Protein AF-A0A380K0R6-F1 (afdb_monomer)

pLDDT: mean 93.73, std 8.8, range [41.47, 98.44]

Secondary structure (DSSP, 8-state):
-HHHHSEEEES-TT--B----HHHHHHHHHHHHHSTTTTTT-------SS-B-HHHHHHHHHHHHTS--EEEE--HHHHHHHHTTS----

Radius of gyration: 17.12 Å; Cα contacts (8 Å, |Δi|>4): 93; chains: 1; bounding box: 39×24×45 Å

Structure (mmCIF, N/CA/C/O backbone):
data_AF-A0A380K0R6-F1
#
_entry.id   AF-A0A380K0R6-F1
#
loop_
_atom_site.group_PDB
_atom_site.id
_atom_site.type_symbol
_atom_site.label_atom_id
_atom_site.label_alt_id
_atom_site.label_comp_id
_atom_site.label_asym_id
_atom_site.label_entity_id
_atom_site.label_seq_id
_atom_site.pdbx_PDB_ins_code
_atom_site.Cartn_x
_atom_site.Cartn_y
_atom_site.Cartn_z
_atom_site.occupancy
_atom_site.B_iso_or_equiv
_atom_site.auth_seq_id
_atom_site.auth_comp_id
_atom_site.auth_asym_id
_atom_site.auth_atom_id
_atom_site.pdbx_PDB_model_num
ATOM 1 N N . MET A 1 1 ? -3.732 -10.330 5.293 1.00 64.19 1 MET A N 1
ATOM 2 C CA . MET A 1 1 ? -3.777 -9.575 6.560 1.00 64.19 1 MET A CA 1
ATOM 3 C C . MET A 1 1 ? -5.189 -9.051 6.823 1.00 64.19 1 MET A C 1
ATOM 5 O O . MET A 1 1 ? -5.914 -9.774 7.486 1.00 64.19 1 MET A O 1
ATOM 9 N N . ALA A 1 2 ? -5.656 -7.963 6.193 1.00 79.50 2 ALA A N 1
ATOM 10 C CA . ALA A 1 2 ? -7.019 -7.426 6.389 1.00 79.50 2 ALA A CA 1
ATOM 11 C C . ALA A 1 2 ? -8.147 -8.468 6.248 1.00 79.50 2 ALA A C 1
ATOM 13 O O . ALA A 1 2 ? -8.946 -8.659 7.155 1.00 79.50 2 ALA A O 1
ATOM 14 N N . ARG A 1 3 ? -8.163 -9.234 5.147 1.00 82.62 3 ARG A N 1
ATOM 15 C CA . ARG A 1 3 ? -9.174 -10.286 4.914 1.00 82.62 3 ARG A CA 1
ATOM 16 C C . ARG A 1 3 ? -9.162 -11.414 5.958 1.00 82.62 3 ARG A C 1
ATOM 18 O O . ARG A 1 3 ? -10.185 -12.055 6.163 1.00 82.62 3 ARG A O 1
ATOM 25 N N . GLN A 1 4 ? -8.001 -11.694 6.548 1.00 88.81 4 GLN A N 1
ATOM 26 C CA . GLN A 1 4 ? -7.800 -12.816 7.470 1.00 88.81 4 GLN A CA 1
ATOM 27 C C . GLN A 1 4 ? -8.048 -12.408 8.924 1.00 88.81 4 GLN A C 1
ATOM 29 O O . GLN A 1 4 ? -8.673 -13.164 9.656 1.00 88.81 4 GLN A O 1
ATOM 34 N N . TYR A 1 5 ? -7.558 -11.234 9.327 1.00 89.44 5 TYR A N 1
ATOM 35 C CA . TYR A 1 5 ? -7.598 -10.767 10.713 1.00 89.44 5 TYR A CA 1
ATOM 36 C C . TYR A 1 5 ? -8.719 -9.758 10.979 1.00 89.44 5 TYR A C 1
ATOM 38 O O . TYR A 1 5 ? -9.029 -9.498 12.133 1.00 89.44 5 TYR A O 1
ATOM 46 N N . GLY A 1 6 ? -9.343 -9.199 9.937 1.00 95.06 6 GLY A N 1
ATOM 47 C CA . GLY A 1 6 ? -10.337 -8.132 10.090 1.00 95.06 6 GLY A CA 1
ATOM 48 C C . GLY A 1 6 ? -9.725 -6.791 10.501 1.00 95.06 6 GLY A C 1
ATOM 49 O O . GLY A 1 6 ? -10.445 -5.881 10.884 1.00 95.06 6 GLY A O 1
ATOM 50 N N . GLU A 1 7 ? -8.403 -6.651 10.421 1.00 95.81 7 GLU A N 1
ATOM 51 C CA . GLU A 1 7 ? -7.702 -5.443 10.842 1.00 95.81 7 GLU A CA 1
ATOM 52 C C . GLU A 1 7 ? -6.470 -5.160 9.975 1.00 95.81 7 GLU A C 1
ATOM 54 O O . GLU A 1 7 ? -5.864 -6.063 9.379 1.00 95.81 7 GLU A O 1
ATOM 59 N N . ILE A 1 8 ? -6.118 -3.880 9.908 1.00 95.50 8 ILE A N 1
ATOM 60 C CA . ILE A 1 8 ? -4.862 -3.356 9.378 1.00 95.50 8 ILE A CA 1
ATOM 61 C C . ILE A 1 8 ? -4.129 -2.720 10.557 1.00 95.50 8 ILE A C 1
ATOM 63 O O . ILE A 1 8 ? -4.697 -1.874 11.238 1.00 95.50 8 ILE A O 1
ATOM 67 N N . LYS A 1 9 ? -2.882 -3.124 10.792 1.00 94.88 9 LYS A N 1
ATOM 68 C CA . LYS A 1 9 ? -2.066 -2.679 11.925 1.00 94.88 9 LYS A CA 1
ATOM 69 C C . LYS A 1 9 ? -0.791 -2.006 11.446 1.00 94.88 9 LYS A C 1
ATOM 71 O O . LYS A 1 9 ? -0.120 -2.533 10.552 1.00 94.88 9 LYS A O 1
ATOM 76 N N . GLY A 1 10 ? -0.466 -0.854 12.022 1.00 94.81 10 GLY A N 1
ATOM 77 C CA . GLY A 1 10 ? 0.831 -0.229 11.803 1.00 94.81 10 GLY A CA 1
ATOM 78 C C . GLY A 1 10 ? 0.927 1.230 12.250 1.00 94.81 10 GLY A C 1
ATOM 79 O O . GLY A 1 10 ? -0.087 1.862 12.538 1.00 94.81 10 GLY A O 1
ATOM 80 N N . PRO A 1 11 ? 2.150 1.784 12.268 1.00 96.62 11 PRO A N 1
ATOM 81 C CA . PRO A 1 11 ? 2.433 3.131 12.753 1.00 96.62 11 PRO A CA 1
ATOM 82 C C . PRO A 1 11 ? 2.298 4.167 11.633 1.00 96.62 11 PRO A C 1
ATOM 84 O O . PRO A 1 11 ? 3.280 4.783 11.223 1.00 96.62 11 PRO A O 1
ATOM 87 N N . SER A 1 12 ? 1.092 4.316 11.079 1.00 95.25 12 SER A N 1
ATOM 88 C CA . SER A 1 12 ? 0.857 5.197 9.924 1.00 95.25 12 SER A CA 1
ATOM 89 C C . SER A 1 12 ? 0.165 6.513 10.272 1.00 95.25 12 SER A C 1
ATOM 91 O O . SER A 1 12 ? 0.147 7.402 9.421 1.00 95.25 12 SER A O 1
ATOM 93 N N . GLY A 1 13 ? -0.424 6.654 11.465 1.00 95.25 13 GLY A N 1
ATOM 94 C CA . GLY A 1 13 ? -1.299 7.782 11.805 1.00 95.25 13 GLY A CA 1
ATOM 95 C C . GLY A 1 13 ? -2.253 8.151 10.665 1.00 95.25 13 GLY A C 1
ATOM 96 O O . GLY A 1 13 ? -2.900 7.284 10.079 1.00 95.25 13 GLY A O 1
ATOM 97 N N . ASN A 1 14 ? -2.260 9.436 10.300 1.00 96.81 14 ASN A N 1
ATOM 98 C CA . ASN A 1 14 ? -2.995 9.973 9.144 1.00 96.81 14 ASN A CA 1
ATOM 99 C C . ASN A 1 14 ? -2.125 10.114 7.880 1.00 96.81 14 ASN A C 1
ATOM 101 O O . ASN A 1 14 ? -2.449 10.886 6.978 1.00 96.81 14 ASN A O 1
ATOM 105 N N . GLY A 1 15 ? -0.985 9.422 7.833 1.00 97.69 15 GLY A N 1
ATOM 106 C CA . GLY A 1 15 ? -0.124 9.370 6.660 1.00 97.69 15 GLY A CA 1
ATOM 107 C C . GLY A 1 15 ? -0.868 8.776 5.469 1.00 97.69 15 GLY A C 1
ATOM 108 O O . GLY A 1 15 ? -1.628 7.817 5.615 1.00 97.69 15 GLY A O 1
ATOM 109 N N . LYS A 1 16 ? -0.645 9.361 4.293 1.00 97.69 16 LYS A N 1
ATOM 110 C CA . LYS A 1 16 ? -1.247 8.915 3.038 1.00 97.69 16 LYS A CA 1
ATOM 111 C C . LYS A 1 16 ? -0.240 8.167 2.187 1.00 97.69 16 LYS A C 1
ATOM 113 O O . LYS A 1 16 ? 0.944 8.502 2.173 1.00 97.6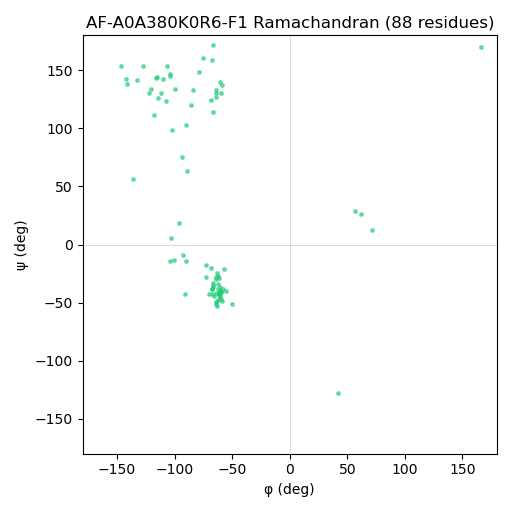9 16 LYS A O 1
ATOM 118 N N . VAL A 1 17 ? -0.729 7.178 1.450 1.00 96.81 17 VAL A N 1
ATOM 119 C CA . VAL A 1 17 ? 0.065 6.425 0.485 1.00 96.81 17 VAL A CA 1
ATOM 120 C C . VAL A 1 17 ? -0.755 6.115 -0.761 1.00 96.81 17 VAL A C 1
ATOM 122 O O . VAL A 1 17 ? -1.912 5.705 -0.678 1.00 96.81 17 VAL A O 1
ATOM 125 N N . SER A 1 18 ? -0.117 6.263 -1.919 1.00 97.31 18 SER A N 1
ATOM 126 C CA . SER A 1 18 ? -0.663 5.838 -3.208 1.00 97.31 18 SER A CA 1
ATOM 127 C C . SER A 1 18 ? -0.185 4.435 -3.547 1.00 97.31 18 SER A C 1
ATOM 129 O O . SER A 1 18 ? 0.729 4.246 -4.354 1.00 97.31 18 SER A O 1
ATOM 131 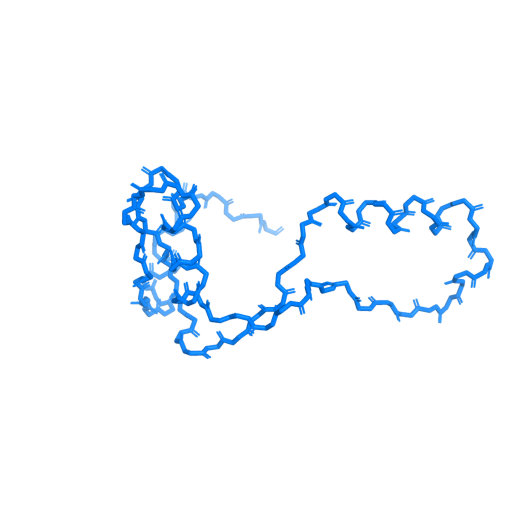N N . ALA A 1 19 ? -0.772 3.437 -2.886 1.00 95.81 19 ALA A N 1
ATOM 132 C CA . ALA A 1 19 ? -0.384 2.040 -3.051 1.00 95.81 19 ALA A CA 1
ATOM 133 C C . ALA A 1 19 ? -0.657 1.542 -4.481 1.00 95.81 19 ALA A C 1
ATOM 135 O O . ALA A 1 19 ? -1.759 1.692 -4.999 1.00 95.81 19 ALA A O 1
ATOM 136 N N . VAL A 1 20 ? 0.342 0.912 -5.101 1.00 97.06 20 VAL A N 1
ATOM 137 C CA . VAL A 1 20 ? 0.239 0.291 -6.429 1.00 97.06 20 VAL A CA 1
ATOM 138 C C . VAL A 1 20 ? 0.298 -1.230 -6.306 1.00 97.06 20 VAL A C 1
ATOM 140 O O . VAL A 1 20 ? 1.037 -1.776 -5.482 1.00 97.06 20 VAL A O 1
ATOM 143 N N . VAL A 1 21 ? -0.485 -1.939 -7.119 1.00 95.88 21 VAL A N 1
ATOM 144 C CA . VAL A 1 21 ? -0.438 -3.403 -7.160 1.00 95.88 21 VAL A CA 1
ATOM 145 C C . VAL A 1 21 ? 0.758 -3.884 -7.984 1.00 95.88 21 VAL A C 1
ATOM 147 O O . VAL A 1 21 ? 1.183 -3.254 -8.950 1.00 95.88 21 VAL A O 1
ATOM 150 N N . ARG A 1 22 ? 1.317 -5.042 -7.616 1.00 96.75 22 ARG A N 1
ATOM 151 C CA . ARG A 1 22 ? 2.521 -5.581 -8.277 1.00 96.75 22 ARG A CA 1
ATOM 152 C C . ARG A 1 22 ? 2.308 -5.898 -9.761 1.00 96.75 22 ARG A C 1
ATOM 154 O O . ARG A 1 22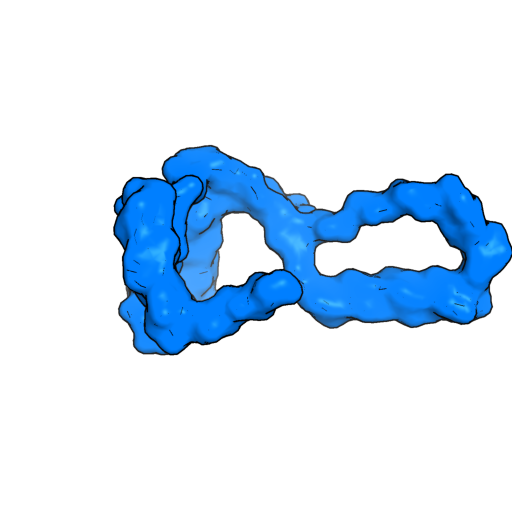 ? 3.280 -5.875 -10.511 1.00 96.75 22 ARG A O 1
ATOM 161 N N . SER A 1 23 ? 1.078 -6.210 -10.179 1.00 97.56 23 SER A N 1
ATOM 162 C CA . SER A 1 23 ? 0.748 -6.456 -11.590 1.00 97.56 23 SER A CA 1
ATOM 163 C C . SER A 1 23 ? 1.017 -5.219 -12.438 1.00 97.56 23 SER A C 1
ATOM 165 O O . SER A 1 23 ? 1.727 -5.318 -13.429 1.00 97.56 23 SER A O 1
ATOM 167 N N . ASP A 1 24 ? 0.575 -4.051 -11.983 1.00 97.19 24 ASP A N 1
ATOM 168 C CA . ASP A 1 24 ? 0.703 -2.801 -12.737 1.00 97.19 24 ASP A CA 1
ATOM 169 C C . ASP A 1 24 ? 2.177 -2.388 -12.860 1.00 97.19 24 ASP A C 1
ATOM 171 O O . ASP A 1 24 ? 2.637 -1.968 -13.920 1.00 97.19 24 ASP A O 1
ATOM 175 N N . VAL A 1 25 ? 2.963 -2.600 -11.796 1.00 97.19 25 VAL A N 1
ATOM 176 C CA . VAL A 1 25 ? 4.430 -2.443 -11.826 1.00 97.19 25 VAL A CA 1
ATOM 177 C C . VAL A 1 25 ? 5.064 -3.389 -12.850 1.00 97.19 25 VAL A C 1
ATOM 179 O O . VAL A 1 25 ? 5.977 -2.999 -13.580 1.00 97.19 25 VAL A O 1
ATOM 182 N N . THR A 1 26 ? 4.577 -4.630 -12.921 1.00 97.81 26 THR A N 1
ATOM 183 C CA . THR A 1 26 ? 5.082 -5.642 -13.857 1.00 97.81 26 THR A CA 1
ATOM 184 C C . THR A 1 26 ? 4.764 -5.266 -15.300 1.00 97.81 26 THR A C 1
ATOM 186 O O . THR A 1 26 ? 5.641 -5.370 -16.153 1.00 97.81 26 THR A O 1
ATOM 189 N N . ASP A 1 27 ? 3.558 -4.777 -15.577 1.00 97.75 27 ASP A N 1
ATOM 190 C CA . ASP A 1 27 ? 3.153 -4.363 -16.922 1.00 97.75 27 ASP A CA 1
ATOM 191 C C . ASP A 1 27 ? 4.034 -3.223 -17.447 1.00 97.75 27 ASP A C 1
ATOM 193 O O . ASP A 1 27 ? 4.504 -3.264 -18.588 1.00 97.75 27 ASP A O 1
ATOM 197 N N . VAL A 1 28 ? 4.355 -2.249 -16.590 1.00 97.44 28 VAL A N 1
ATOM 198 C CA . VAL A 1 28 ? 5.300 -1.178 -16.936 1.00 97.44 28 VAL A CA 1
ATOM 199 C C . VAL A 1 28 ? 6.712 -1.731 -17.145 1.00 97.44 28 VAL A C 1
ATOM 201 O O . VAL A 1 28 ? 7.366 -1.379 -18.126 1.00 97.44 28 VAL A O 1
ATOM 204 N N . ALA A 1 29 ? 7.189 -2.624 -16.273 1.00 97.62 29 ALA A N 1
ATOM 205 C CA . ALA A 1 29 ? 8.505 -3.244 -16.431 1.00 97.62 29 ALA A CA 1
ATOM 206 C C . ALA A 1 29 ? 8.621 -4.028 -17.753 1.00 97.62 29 ALA A C 1
ATOM 208 O O . ALA A 1 29 ? 9.635 -3.930 -18.444 1.00 97.62 29 ALA A O 1
ATOM 209 N N . VAL A 1 30 ? 7.571 -4.754 -18.151 1.00 98.44 30 VAL A N 1
ATOM 210 C CA . VAL A 1 30 ? 7.500 -5.465 -19.436 1.00 98.44 30 VAL A CA 1
ATOM 211 C C . VAL A 1 30 ? 7.595 -4.492 -20.612 1.00 98.44 30 VAL A C 1
ATOM 213 O O . VAL A 1 30 ? 8.311 -4.767 -21.575 1.00 98.44 30 VAL A O 1
ATOM 216 N N . GLU A 1 31 ? 6.908 -3.352 -20.552 1.00 98.00 31 GLU A N 1
ATOM 217 C CA . GLU A 1 31 ? 6.966 -2.334 -21.606 1.00 98.00 31 GLU A CA 1
ATOM 218 C C . GLU A 1 31 ? 8.352 -1.679 -21.717 1.00 98.00 31 GLU A C 1
ATOM 220 O O . GLU A 1 31 ? 8.832 -1.419 -22.826 1.00 98.00 31 GLU A O 1
ATOM 225 N N . ILE A 1 32 ? 9.028 -1.473 -20.583 1.00 98.12 32 ILE A N 1
ATOM 226 C CA . ILE A 1 32 ? 10.411 -0.984 -20.5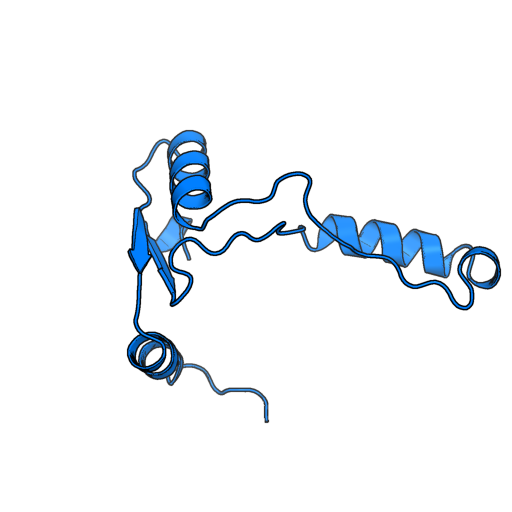48 1.00 98.12 32 ILE A CA 1
ATOM 227 C C . ILE A 1 32 ? 11.350 -1.986 -21.218 1.00 98.12 32 ILE A C 1
ATOM 229 O O . ILE A 1 32 ? 12.128 -1.606 -22.092 1.00 98.12 32 ILE A O 1
ATOM 233 N N . LEU A 1 33 ? 11.244 -3.271 -20.866 1.00 98.12 33 LEU A N 1
ATOM 234 C CA . LEU A 1 33 ? 12.090 -4.328 -21.427 1.00 98.12 33 LEU A CA 1
ATOM 235 C C . LEU A 1 33 ? 11.888 -4.522 -22.936 1.00 98.12 33 LEU A C 1
ATOM 237 O O . LEU A 1 33 ? 12.829 -4.902 -23.629 1.00 98.12 33 LEU A O 1
ATOM 241 N N . LYS A 1 34 ? 10.690 -4.242 -23.462 1.00 98.44 34 LYS A N 1
ATOM 242 C CA . LYS A 1 34 ? 10.415 -4.268 -24.909 1.00 98.44 34 LYS A CA 1
ATOM 243 C C . LYS A 1 34 ? 11.045 -3.096 -25.664 1.00 98.44 34 LYS A C 1
ATOM 245 O O . LYS A 1 34 ? 11.329 -3.238 -26.849 1.00 98.44 34 LYS A O 1
ATOM 250 N N . ASN A 1 35 ? 11.253 -1.953 -25.005 1.00 97.19 35 ASN A N 1
ATOM 251 C CA . ASN A 1 35 ? 11.708 -0.711 -25.637 1.00 97.19 35 ASN A CA 1
ATOM 252 C C . ASN A 1 35 ? 12.810 -0.007 -24.815 1.00 97.19 35 ASN A C 1
ATOM 254 O O . ASN A 1 35 ? 12.648 1.162 -24.458 1.00 97.19 35 ASN A O 1
ATOM 258 N N . PRO A 1 36 ? 13.936 -0.670 -24.501 1.00 96.88 36 PRO A N 1
ATOM 259 C CA . PRO A 1 36 ? 14.881 -0.186 -23.491 1.00 96.88 36 PRO A CA 1
ATOM 260 C C . PRO A 1 36 ? 15.488 1.187 -23.817 1.00 96.88 36 PRO A C 1
ATOM 262 O O . PRO A 1 36 ? 15.645 2.012 -22.921 1.00 96.88 36 PRO A O 1
ATOM 265 N N . GLU A 1 37 ? 15.768 1.482 -25.091 1.00 97.94 37 GLU A N 1
ATOM 266 C CA . GLU A 1 37 ? 16.325 2.783 -25.497 1.00 97.94 37 GLU A CA 1
ATOM 267 C C . GLU A 1 37 ? 15.342 3.943 -25.289 1.00 97.94 37 GLU A C 1
ATOM 269 O O . GLU A 1 37 ? 15.748 5.033 -24.891 1.00 97.94 37 GLU A O 1
ATOM 274 N N . LYS A 1 38 ? 14.037 3.706 -25.491 1.00 97.50 38 LYS A N 1
ATOM 275 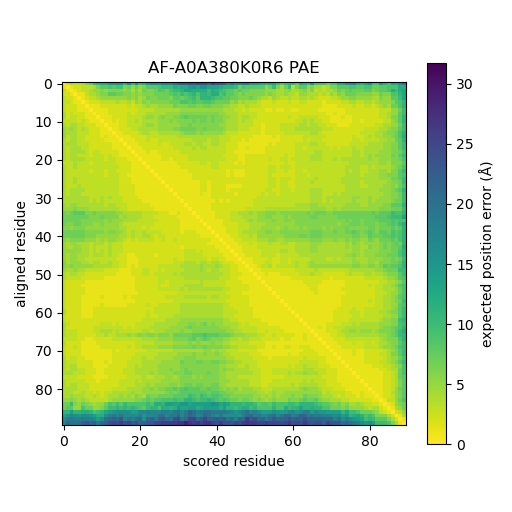C CA . LYS A 1 38 ? 12.985 4.719 -25.293 1.00 97.50 38 LYS A CA 1
ATOM 276 C C . LYS A 1 38 ? 12.923 5.191 -23.841 1.00 97.50 38 LYS A C 1
ATOM 278 O O . LYS A 1 38 ? 12.610 6.351 -23.584 1.00 97.50 38 LYS A O 1
ATOM 283 N N . TRP A 1 39 ? 13.197 4.287 -22.906 1.00 97.06 39 TRP A N 1
ATOM 284 C CA . TRP A 1 39 ? 13.070 4.517 -21.468 1.00 97.06 39 TRP A CA 1
ATOM 285 C C . TRP A 1 39 ? 14.417 4.759 -20.773 1.00 97.06 39 TRP A C 1
ATOM 287 O O . TRP A 1 39 ? 14.468 4.868 -19.549 1.00 97.06 39 TRP A O 1
ATOM 297 N N . ALA A 1 40 ? 15.511 4.858 -21.534 1.00 97.31 40 ALA A N 1
ATOM 298 C CA . ALA A 1 40 ? 16.846 5.052 -20.988 1.00 97.31 40 ALA A CA 1
ATOM 299 C C . ALA A 1 40 ? 16.944 6.339 -20.151 1.00 97.31 40 ALA A C 1
ATOM 301 O O . ALA A 1 40 ? 16.465 7.399 -20.555 1.00 97.31 40 ALA A O 1
ATOM 302 N N . ASN A 1 41 ? 17.614 6.243 -18.998 1.00 97.19 41 ASN A N 1
ATOM 303 C CA . ASN A 1 41 ? 17.859 7.357 -18.072 1.00 97.19 41 ASN A CA 1
ATOM 304 C C . ASN A 1 41 ? 16.587 8.078 -17.582 1.00 97.19 41 ASN A C 1
ATOM 306 O O . ASN A 1 41 ? 16.639 9.267 -17.267 1.00 97.19 41 ASN A O 1
ATOM 310 N N . GLN A 1 42 ? 15.452 7.375 -17.508 1.00 97.31 42 GLN A N 1
ATOM 311 C CA . GLN A 1 42 ? 14.217 7.907 -16.933 1.00 97.31 42 GLN A CA 1
ATOM 312 C C . GLN A 1 42 ? 13.957 7.351 -15.533 1.00 97.31 42 GLN A C 1
ATOM 314 O O . GLN A 1 42 ? 14.199 6.178 -15.253 1.00 97.31 42 GLN A O 1
ATOM 319 N N . THR A 1 43 ? 13.383 8.197 -14.682 1.00 96.69 43 THR A N 1
ATOM 320 C CA . THR A 1 43 ? 12.826 7.803 -13.386 1.00 96.69 43 THR A CA 1
ATOM 321 C C . THR A 1 43 ? 11.310 7.853 -13.486 1.00 96.69 43 THR A C 1
ATOM 323 O O . THR A 1 43 ? 10.750 8.898 -13.815 1.00 96.69 43 THR A O 1
ATOM 326 N N . LEU A 1 44 ? 10.645 6.736 -13.195 1.00 95.44 44 LEU A N 1
ATOM 327 C CA . LEU A 1 44 ? 9.188 6.637 -13.204 1.00 95.44 44 LEU A CA 1
ATOM 328 C C . LEU A 1 44 ? 8.677 6.440 -11.777 1.00 95.44 44 LEU A C 1
ATOM 330 O O . LEU A 1 44 ? 9.142 5.550 -11.067 1.00 95.44 44 LEU A O 1
ATOM 334 N N . ASN A 1 45 ? 7.696 7.245 -11.377 1.00 95.00 45 ASN A N 1
ATOM 335 C CA . ASN A 1 45 ? 6.979 7.043 -10.123 1.00 95.00 45 ASN A CA 1
ATOM 336 C C . ASN A 1 45 ? 5.834 6.058 -10.361 1.00 95.00 45 ASN A C 1
ATOM 338 O O . ASN A 1 45 ? 4.949 6.316 -11.174 1.00 95.00 45 ASN A O 1
ATOM 342 N N . MET A 1 46 ? 5.860 4.931 -9.657 1.00 95.75 46 MET A N 1
ATOM 343 C CA . MET A 1 46 ? 4.833 3.895 -9.747 1.00 95.75 46 MET A CA 1
ATOM 344 C C . MET A 1 46 ? 3.910 3.995 -8.540 1.00 95.75 46 MET A C 1
ATOM 346 O O . MET A 1 46 ? 4.241 3.521 -7.455 1.00 95.75 46 MET A O 1
ATOM 350 N N . THR A 1 47 ? 2.766 4.641 -8.730 1.00 96.62 47 THR A N 1
ATOM 351 C CA . THR A 1 47 ? 1.790 4.913 -7.673 1.00 96.62 47 THR A CA 1
ATOM 352 C C . THR A 1 47 ? 0.403 4.438 -8.077 1.00 96.62 47 THR A C 1
ATOM 354 O O . THR A 1 47 ? 0.073 4.394 -9.261 1.00 96.62 47 THR A O 1
ATOM 357 N N . GLY A 1 48 ? -0.421 4.115 -7.082 1.00 95.00 48 GLY A N 1
ATOM 358 C CA . GLY A 1 48 ? -1.856 3.939 -7.286 1.00 95.00 48 GLY A CA 1
ATOM 359 C C . GLY A 1 48 ? -2.561 5.251 -7.653 1.00 95.00 48 GLY A C 1
ATOM 360 O O . GLY A 1 48 ? -1.955 6.324 -7.576 1.00 95.00 48 GLY A O 1
ATOM 361 N N . PRO A 1 49 ? -3.846 5.179 -8.032 1.00 94.94 49 PRO A N 1
ATOM 362 C CA . PRO A 1 49 ? -4.617 6.339 -8.479 1.00 94.94 49 PRO A CA 1
ATOM 363 C C . PRO A 1 49 ? -5.010 7.307 -7.352 1.00 94.94 49 PRO A C 1
ATOM 365 O O . PRO A 1 49 ? -5.367 8.447 -7.635 1.00 94.94 49 PRO A O 1
ATOM 368 N N . GLU A 1 50 ? -4.965 6.870 -6.091 1.00 96.62 50 GLU A N 1
ATOM 369 C CA . GLU A 1 50 ? -5.488 7.618 -4.945 1.00 96.62 50 GLU A CA 1
ATOM 370 C C . GLU A 1 50 ? -4.480 7.651 -3.793 1.00 96.62 50 GLU A C 1
ATOM 372 O O . GLU A 1 50 ? -3.835 6.646 -3.503 1.00 96.62 50 GLU A O 1
ATOM 377 N N . GLU A 1 51 ? -4.383 8.793 -3.108 1.00 97.38 51 GLU A N 1
ATOM 378 C CA . GLU A 1 51 ? -3.629 8.956 -1.861 1.00 97.38 51 GLU A CA 1
ATOM 379 C C . GLU A 1 51 ? -4.537 8.672 -0.660 1.00 97.38 51 GLU A C 1
ATOM 381 O O . GLU A 1 51 ? -5.338 9.525 -0.260 1.00 97.38 51 GLU A O 1
ATOM 386 N N . LEU A 1 52 ? -4.393 7.486 -0.069 1.00 97.88 52 LEU A N 1
ATOM 387 C CA . LEU A 1 52 ? -5.276 7.014 0.997 1.00 97.88 52 LEU A CA 1
ATOM 388 C C . LEU A 1 52 ? -4.521 6.828 2.313 1.00 97.88 52 LEU A C 1
ATOM 390 O O . LEU A 1 52 ? -3.377 6.371 2.340 1.00 97.88 52 LEU A O 1
ATOM 394 N N . THR A 1 53 ? -5.189 7.148 3.413 1.00 98.19 53 THR A N 1
ATOM 395 C CA . THR A 1 53 ? -4.822 6.712 4.763 1.00 98.19 53 THR A CA 1
ATOM 396 C C . THR A 1 53 ? -5.184 5.239 4.968 1.00 98.19 53 THR A C 1
ATOM 398 O O . THR A 1 53 ? -6.053 4.694 4.282 1.00 98.19 53 THR A O 1
ATOM 401 N N . LEU A 1 54 ? -4.572 4.575 5.956 1.00 97.06 54 LEU A N 1
ATOM 402 C CA . LEU A 1 54 ? -4.934 3.189 6.284 1.00 97.06 54 LEU A CA 1
ATOM 403 C C . LEU A 1 54 ? -6.384 3.052 6.784 1.00 97.06 54 LEU A C 1
ATOM 405 O O . LEU A 1 54 ? -6.998 2.009 6.558 1.00 97.06 54 LEU A O 1
ATOM 409 N N . SER A 1 55 ? -6.949 4.100 7.394 1.00 97.69 55 SER A N 1
ATOM 410 C CA . SER A 1 55 ? -8.371 4.166 7.758 1.00 97.69 55 SER A CA 1
ATOM 411 C C . SER A 1 55 ? -9.277 4.139 6.525 1.00 97.69 55 SER A C 1
ATOM 413 O O . SER A 1 55 ? -10.155 3.283 6.439 1.00 97.69 55 SER A O 1
ATOM 415 N N . GLU A 1 56 ? -9.023 5.002 5.534 1.00 98.00 56 GLU A N 1
ATOM 416 C CA . GLU A 1 56 ? -9.789 5.033 4.275 1.00 98.00 56 GLU A CA 1
ATOM 417 C C . GLU A 1 56 ? -9.669 3.696 3.524 1.00 98.00 56 GLU A C 1
ATOM 419 O O . GLU A 1 56 ? -10.657 3.159 3.021 1.00 98.00 56 GLU A O 1
ATOM 424 N N . MET A 1 57 ? -8.475 3.093 3.510 1.00 97.19 57 MET A N 1
ATOM 425 C CA . MET A 1 57 ? -8.286 1.757 2.937 1.00 97.19 57 MET A CA 1
ATOM 426 C C . MET A 1 57 ? -9.114 0.691 3.668 1.00 97.19 57 MET A C 1
ATOM 428 O O . MET A 1 57 ? -9.730 -0.157 3.021 1.00 97.19 57 MET A O 1
ATOM 432 N N . ALA A 1 58 ? -9.150 0.713 5.005 1.00 97.31 58 ALA A N 1
ATOM 433 C CA . ALA A 1 58 ? -9.944 -0.226 5.796 1.00 97.31 58 ALA A CA 1
ATOM 434 C C . ALA A 1 58 ? -11.449 -0.090 5.502 1.00 97.31 58 ALA A C 1
ATOM 436 O O . ALA A 1 58 ? -12.140 -1.105 5.380 1.00 97.31 58 ALA A O 1
ATOM 437 N N . GLU A 1 59 ? -11.949 1.131 5.303 1.00 97.69 59 GLU A N 1
ATOM 438 C CA . GLU A 1 59 ? -13.336 1.396 4.898 1.00 97.69 59 GLU A CA 1
ATOM 439 C C . GLU A 1 59 ? -13.651 0.823 3.509 1.00 97.69 59 GLU A C 1
ATOM 441 O O . GLU A 1 59 ? -14.621 0.073 3.351 1.00 97.69 59 GLU A O 1
ATOM 446 N N . GLN A 1 60 ? -12.805 1.094 2.511 1.00 96.94 60 GLN A N 1
ATOM 447 C CA . GLN A 1 60 ? -12.988 0.567 1.153 1.00 96.94 60 GLN A CA 1
ATOM 448 C C . GLN A 1 60 ? -12.939 -0.968 1.117 1.00 96.94 60 GLN A C 1
ATOM 450 O O . GLN A 1 60 ? -13.755 -1.621 0.451 1.00 96.94 60 GLN A O 1
ATOM 455 N N . ILE A 1 61 ? -12.010 -1.567 1.868 1.00 96.12 61 ILE A N 1
ATOM 456 C CA . ILE A 1 61 ? -11.910 -3.023 2.012 1.00 96.12 61 ILE A CA 1
ATOM 457 C C . ILE A 1 61 ? -13.159 -3.569 2.706 1.00 96.12 61 ILE A C 1
ATOM 459 O O . ILE A 1 61 ? -13.687 -4.594 2.272 1.00 96.12 61 ILE A O 1
ATOM 463 N N . SER A 1 62 ? -13.657 -2.891 3.743 1.00 97.44 62 SER A N 1
ATOM 464 C CA . SER A 1 62 ? -14.866 -3.309 4.456 1.00 97.44 62 SER A CA 1
ATOM 465 C C . SER A 1 62 ? -16.073 -3.369 3.530 1.00 97.44 62 SER A C 1
ATOM 467 O O . SER A 1 62 ? -16.790 -4.373 3.503 1.00 97.44 62 SER A O 1
ATOM 469 N N . HIS A 1 63 ? -16.258 -2.316 2.729 1.00 97.62 63 HIS A N 1
ATOM 470 C CA . HIS A 1 63 ? -17.315 -2.241 1.727 1.00 97.62 63 HIS A CA 1
ATOM 471 C C . HIS A 1 63 ? -17.204 -3.386 0.714 1.00 97.62 63 HIS A C 1
ATOM 473 O O . HIS A 1 63 ? -18.169 -4.111 0.480 1.00 97.62 63 HIS A O 1
ATOM 479 N N . SER A 1 64 ? -16.000 -3.609 0.183 1.00 96.25 64 SER A N 1
ATOM 480 C C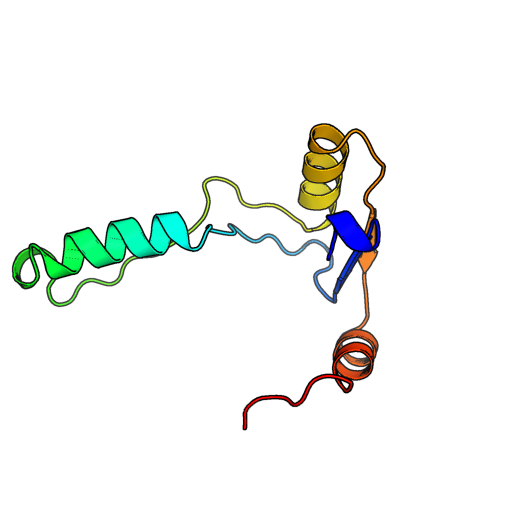A . SER A 1 64 ? -15.742 -4.636 -0.830 1.00 96.25 64 SER A CA 1
ATOM 481 C C . SER A 1 64 ? -15.911 -6.067 -0.304 1.00 96.25 64 SER A C 1
ATOM 483 O O . SER A 1 64 ? -16.312 -6.961 -1.047 1.00 96.25 64 SER A O 1
ATOM 485 N N . LEU A 1 65 ? -15.592 -6.314 0.971 1.00 95.31 65 LEU A N 1
ATOM 486 C CA . LEU A 1 65 ? -15.700 -7.636 1.596 1.00 95.31 65 LEU A CA 1
ATOM 487 C C . LEU A 1 65 ? -17.068 -7.903 2.241 1.00 95.31 65 LEU A C 1
ATOM 489 O O . LEU A 1 65 ? -17.335 -9.052 2.603 1.00 95.31 65 LEU A O 1
ATOM 493 N N . GLY A 1 66 ? -17.902 -6.876 2.436 1.00 96.56 66 GLY A N 1
ATOM 494 C CA . GLY A 1 66 ? -19.144 -6.973 3.209 1.00 96.56 66 GLY A CA 1
ATOM 495 C C . GLY A 1 66 ? -18.913 -7.348 4.679 1.00 96.56 66 GLY A C 1
ATOM 496 O O . GLY A 1 66 ? -19.763 -7.984 5.300 1.00 96.56 66 GLY A O 1
ATOM 497 N N . LYS A 1 67 ? -17.736 -7.026 5.225 1.00 95.44 67 LYS A N 1
ATOM 498 C CA . LYS A 1 67 ? -17.313 -7.342 6.597 1.00 95.44 67 LYS A CA 1
ATOM 499 C C . LYS A 1 67 ? -16.510 -6.181 7.152 1.00 95.44 67 LYS A C 1
ATOM 501 O O . LYS A 1 67 ? -15.707 -5.615 6.424 1.00 95.44 67 LYS A O 1
ATOM 506 N N . THR A 1 68 ? -16.672 -5.875 8.434 1.00 96.56 68 THR A N 1
ATOM 507 C CA . THR A 1 68 ? -15.898 -4.812 9.080 1.00 96.56 68 THR A CA 1
ATOM 508 C C . THR A 1 68 ? -14.409 -5.152 9.100 1.00 96.56 68 THR A C 1
ATOM 510 O O . THR A 1 68 ? -14.016 -6.215 9.580 1.00 96.56 68 THR A O 1
ATOM 513 N N . VAL A 1 69 ? -13.603 -4.222 8.595 1.00 97.81 69 VAL A N 1
ATOM 514 C CA . VAL A 1 69 ? 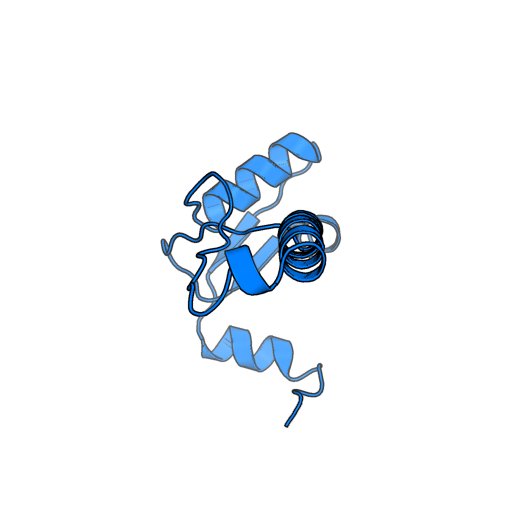-12.149 -4.171 8.715 1.00 97.81 69 VAL A CA 1
ATOM 515 C C . VAL A 1 69 ? -11.777 -2.843 9.365 1.00 97.81 69 VAL A C 1
ATOM 517 O O . VAL A 1 69 ? -12.242 -1.796 8.922 1.00 97.81 69 VAL A O 1
ATOM 520 N N . THR A 1 70 ? -10.940 -2.868 10.401 1.00 96.75 70 THR A N 1
ATOM 521 C CA . THR A 1 70 ? -10.521 -1.656 11.128 1.00 96.75 70 THR A CA 1
ATOM 522 C C . THR A 1 70 ? -9.033 -1.379 10.977 1.00 96.75 70 THR A C 1
ATOM 524 O O . THR A 1 70 ? -8.220 -2.302 10.971 1.00 96.75 70 THR A O 1
ATOM 527 N N . TYR A 1 71 ? -8.657 -0.104 10.904 1.00 97.38 71 TYR A N 1
ATOM 528 C CA . TYR A 1 71 ? -7.272 0.301 11.119 1.00 97.38 71 TYR A CA 1
ATOM 529 C C . TYR A 1 71 ? -7.006 0.459 12.621 1.00 97.38 71 TYR A C 1
ATOM 531 O O . TYR A 1 71 ? -7.802 1.067 13.335 1.00 97.38 71 TYR A O 1
ATOM 539 N N . VAL A 1 72 ? -5.897 -0.110 13.087 1.00 97.00 72 VAL A N 1
ATOM 540 C CA . VAL A 1 72 ? -5.382 0.030 14.448 1.00 97.00 72 VAL A CA 1
ATOM 541 C C . VAL A 1 72 ? -4.015 0.689 14.346 1.00 97.00 72 VAL A C 1
ATOM 543 O O . VAL A 1 72 ? -3.066 0.102 13.819 1.00 97.00 72 VAL A O 1
ATOM 546 N N . GLU A 1 73 ? -3.943 1.926 14.826 1.00 97.25 73 GLU A N 1
ATOM 547 C CA . GLU A 1 73 ? -2.685 2.652 14.920 1.00 97.25 73 GLU A CA 1
ATOM 548 C C . GLU A 1 73 ? -1.804 2.006 15.988 1.00 97.25 73 GLU A C 1
ATOM 550 O O . GLU A 1 73 ? -2.217 1.836 17.134 1.00 97.25 73 GLU A O 1
ATOM 555 N N . GLU A 1 74 ? -0.597 1.631 15.581 1.00 96.94 74 GLU A N 1
ATOM 556 C CA . GLU A 1 74 ? 0.430 1.094 16.467 1.00 96.94 74 GLU A CA 1
ATOM 557 C C . GLU A 1 74 ? 1.521 2.138 16.681 1.00 96.94 74 GLU A C 1
ATOM 559 O O . GLU A 1 74 ? 1.815 2.965 15.816 1.00 96.94 74 GLU A O 1
ATOM 564 N N . THR A 1 75 ? 2.201 2.055 17.812 1.00 97.00 75 THR A N 1
ATOM 565 C CA . THR A 1 75 ? 3.521 2.658 17.957 1.00 97.00 75 THR A CA 1
ATOM 566 C C . THR A 1 75 ? 4.534 1.928 17.072 1.00 97.00 75 THR A C 1
ATOM 568 O O . THR A 1 75 ? 4.361 0.770 16.682 1.00 97.00 75 THR A O 1
ATOM 571 N N . VAL A 1 76 ? 5.647 2.595 16.762 1.00 94.94 76 VAL A N 1
ATOM 572 C CA . VAL A 1 76 ? 6.750 1.966 16.020 1.00 94.94 76 VAL A CA 1
ATOM 573 C C . VAL A 1 76 ? 7.276 0.729 16.762 1.00 94.94 76 VAL A C 1
ATOM 575 O O . VAL A 1 76 ? 7.571 -0.276 16.120 1.00 94.94 76 VAL A O 1
ATOM 578 N N . GLU A 1 77 ? 7.348 0.778 18.095 1.00 95.50 77 GLU A N 1
ATOM 579 C CA . GLU A 1 77 ? 7.797 -0.333 18.943 1.00 95.50 77 GLU A CA 1
ATOM 580 C C . GLU A 1 77 ? 6.878 -1.556 18.828 1.00 95.50 77 GLU A C 1
ATOM 582 O O . GLU A 1 77 ? 7.354 -2.629 18.462 1.00 95.50 77 GLU A O 1
ATOM 587 N N . GLU A 1 78 ? 5.565 -1.387 19.015 1.00 95.06 78 GLU A N 1
ATOM 588 C CA . GLU A 1 78 ? 4.574 -2.465 18.846 1.00 95.06 78 GLU A CA 1
ATOM 589 C C . GLU A 1 78 ? 4.655 -3.098 17.451 1.00 95.06 78 GLU A C 1
ATOM 591 O O . GLU A 1 78 ? 4.591 -4.321 17.285 1.00 95.06 78 GLU A O 1
ATOM 596 N N . ALA A 1 79 ? 4.865 -2.261 16.437 1.00 93.06 79 ALA A N 1
ATOM 597 C CA . ALA A 1 79 ? 4.980 -2.696 15.061 1.00 93.06 79 ALA A CA 1
ATOM 598 C C . ALA A 1 79 ? 6.257 -3.536 14.820 1.00 93.06 79 ALA A C 1
ATOM 600 O O . ALA A 1 79 ? 6.227 -4.504 14.058 1.00 93.06 79 ALA A O 1
ATOM 601 N N . TYR A 1 80 ? 7.394 -3.192 15.435 1.00 91.75 80 TYR A N 1
ATOM 602 C CA . TYR A 1 80 ? 8.604 -4.027 15.378 1.00 91.75 80 TYR A CA 1
ATOM 603 C C . TYR A 1 80 ? 8.436 -5.316 16.184 1.00 91.75 80 TYR A C 1
ATOM 605 O O . TYR A 1 80 ? 8.797 -6.389 15.696 1.00 91.75 80 TYR A O 1
ATOM 613 N N . ASP A 1 81 ? 7.852 -5.233 17.377 1.00 93.94 81 ASP A N 1
ATOM 614 C CA . ASP A 1 81 ? 7.635 -6.377 18.258 1.00 93.94 81 ASP A CA 1
ATOM 615 C C . ASP A 1 81 ? 6.748 -7.445 17.617 1.00 93.94 81 ASP A C 1
ATOM 617 O O . ASP A 1 81 ? 7.110 -8.625 17.623 1.00 93.94 81 ASP A O 1
ATOM 621 N N . SER A 1 82 ? 5.647 -7.046 16.973 1.00 89.06 82 SER A N 1
ATOM 622 C CA . SER A 1 82 ? 4.752 -7.974 16.269 1.00 89.06 82 SER A CA 1
ATOM 623 C C . SER A 1 82 ? 5.429 -8.692 15.095 1.00 89.06 82 SER A C 1
ATOM 625 O O . SER A 1 82 ? 5.032 -9.800 14.723 1.00 89.06 82 SER A O 1
ATOM 627 N N . ARG A 1 83 ? 6.482 -8.096 14.520 1.00 90.00 83 ARG A N 1
ATOM 628 C CA . ARG A 1 83 ? 7.207 -8.630 13.359 1.00 90.00 83 ARG A CA 1
ATOM 629 C C . ARG A 1 83 ? 8.415 -9.485 13.722 1.00 90.00 83 ARG A C 1
ATOM 631 O O . ARG A 1 83 ? 8.913 -10.171 12.836 1.00 90.00 83 ARG A O 1
ATOM 638 N N . LYS A 1 84 ? 8.828 -9.544 14.995 1.00 90.00 84 LYS A N 1
ATOM 639 C CA . LYS A 1 84 ? 9.930 -10.412 15.471 1.00 90.00 84 LYS A CA 1
ATOM 640 C C . LYS A 1 84 ? 9.722 -11.901 15.169 1.00 90.00 84 LYS A C 1
ATOM 642 O O . LYS A 1 84 ? 10.687 -12.658 15.154 1.00 90.00 84 LYS A O 1
ATOM 647 N N . ILE A 1 85 ? 8.479 -12.330 14.933 1.00 86.88 85 ILE A N 1
ATOM 648 C CA . ILE A 1 85 ? 8.152 -13.710 14.541 1.00 86.88 85 ILE A CA 1
ATOM 649 C C . ILE A 1 85 ? 8.643 -14.061 13.127 1.00 86.88 85 ILE A C 1
ATOM 651 O O . ILE A 1 85 ? 8.775 -15.238 12.798 1.00 86.88 85 ILE A O 1
ATOM 655 N N . TRP A 1 86 ? 8.901 -13.053 12.292 1.00 81.06 86 TRP A N 1
ATOM 656 C CA . TRP A 1 86 ? 9.432 -13.209 10.945 1.00 81.06 86 TRP A CA 1
ATOM 657 C C . TRP A 1 86 ? 10.937 -12.944 10.976 1.00 81.06 86 TRP A C 1
ATOM 659 O O . TRP A 1 86 ? 11.387 -11.965 11.569 1.00 81.06 86 TRP A O 1
ATOM 669 N N . GLN A 1 87 ? 11.730 -13.799 10.329 1.00 79.81 87 GLN A N 1
ATOM 670 C CA . GLN A 1 87 ? 13.144 -13.496 10.118 1.00 79.81 87 GLN A CA 1
ATOM 671 C C . GLN A 1 87 ? 13.227 -12.293 9.177 1.00 79.81 87 GLN A C 1
ATOM 673 O O . GLN A 1 87 ? 12.803 -12.384 8.026 1.00 79.81 87 GLN A O 1
ATOM 678 N N . ALA A 1 88 ? 13.724 -11.161 9.674 1.00 70.06 88 ALA A N 1
ATOM 679 C CA . ALA A 1 88 ? 14.067 -10.049 8.802 1.00 70.06 88 ALA A CA 1
ATOM 680 C C . ALA A 1 88 ? 15.212 -10.495 7.882 1.00 70.06 88 ALA A C 1
ATOM 682 O O . ALA A 1 88 ? 16.180 -11.096 8.357 1.00 70.06 88 ALA A O 1
ATOM 683 N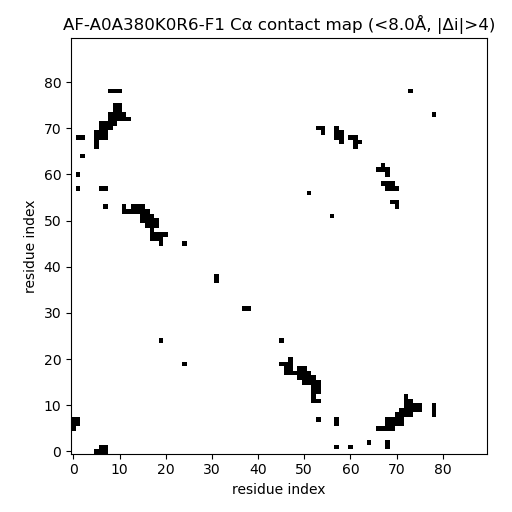 N . GLU A 1 89 ? 15.094 -10.226 6.581 1.00 58.78 89 GLU A N 1
ATOM 684 C CA . GLU A 1 89 ? 16.244 -10.327 5.680 1.00 58.78 89 GLU A CA 1
ATOM 685 C C . GLU A 1 89 ? 17.330 -9.362 6.181 1.00 58.78 89 GLU A C 1
ATOM 687 O O . GLU A 1 89 ? 17.025 -8.218 6.533 1.00 58.78 89 GLU A O 1
ATOM 692 N N . GLN A 1 90 ? 18.564 -9.867 6.304 1.00 41.47 90 GLN A N 1
ATOM 693 C CA . GLN A 1 90 ? 19.738 -9.074 6.687 1.00 41.47 90 GLN A CA 1
ATOM 694 C C . GLN A 1 90 ? 20.297 -8.293 5.504 1.00 41.47 90 GLN A C 1
ATOM 696 O O . GLN A 1 90 ? 20.288 -8.850 4.383 1.00 41.47 90 GLN A O 1
#

Mean predicted aligned error: 4.28 Å

Nearest PDB structures (foldseek):
  2jl1-assembly1_A-2  TM=8.352E-01  e=2.146E-03  Citrobacter sp. MY-5
  2vrb-assembly1_A-2  TM=8.424E-01  e=2.814E-03  Citrobacter sp. MY-5
  2zcv-assembly1_A  TM=7.759E-01  e=2.457E-03  Escherichia coli
  2vrc-assembly1_D  TM=7.947E-01  e=5.179E-03  Citrobacter sp. MY-5
  2vrc-assembly1_C  TM=7.717E-01  e=2.462E-02  Citrobacter sp. MY-5

Organism: NCBI:txid315405

InterPro domains:
  IPR036291 NAD(P)-binding domain superfamily [SSF51735] (11-84)
  IPR051604 Ergot Alkaloid Biosynthesis Oxidoreductase [PTHR43162] (5-81)

Sequence (90 aa):
MARQYGEIKGPSGNGKVSAVVRSDVTDVAVEILKNPEKWANQTLNMTGPEELTLSEMAEQISHSLGKTVTYVEETVEEAYDSRKIWQAEQ

Foldseek 3Di:
DCVPPLEDEEAQVQFWFQDADVVVVVVVVVVCVVPVVVCPPDDDDGGHPDTGDVQRVQVVVCVVVVHHHGYDHDDPVVVVVVCPVPDDDD

Solvent-accessible surface area (backbone atoms only — not comparable to full-atom values): 5463 Å² total; per-residue (Å²): 99,47,91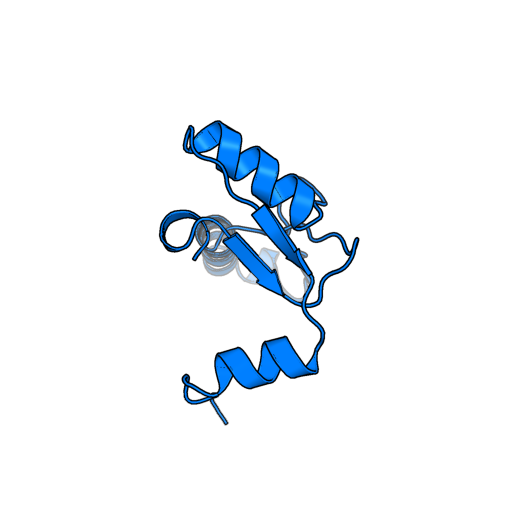,78,70,36,35,46,80,36,64,49,77,85,49,65,47,37,69,56,60,71,64,63,56,47,55,52,50,52,52,37,71,76,39,51,79,85,52,57,99,64,88,81,88,85,57,32,99,53,76,38,28,57,56,58,49,20,50,55,50,16,65,75,67,76,44,80,32,42,54,43,78,34,53,68,64,58,46,52,60,72,44,66,84,49,86,73,86,129